Protein AF-A0A968ZG86-F1 (afdb_monomer_lite)

Secondary structure (DSSP, 8-state):
----HHHHHHHHHHHHHHHHHHHHHHHHHTT-S---HHHHHHHHHHHHHHHHHHHHHHHTT-S-GGGHHHHHHTTTT-HHHHHHHHHHHTHHHHHHHHIIIIIHHHHHHHHHHHHHHHHHHHHHHHHHHHTS----HHHHHHHHHTT---TT--TTTTS-PPS---

Radius of gyration: 32.9 Å; chains: 1; bounding box: 79×36×84 Å

Structure (mmCIF, N/CA/C/O backbone):
data_AF-A0A968ZG86-F1
#
_entry.id   AF-A0A968ZG86-F1
#
loop_
_atom_site.group_PDB
_atom_site.id
_atom_site.type_symbol
_atom_site.label_atom_id
_atom_site.label_alt_id
_atom_site.label_comp_id
_atom_site.label_asym_id
_atom_site.label_entity_id
_atom_site.label_seq_id
_atom_site.pdbx_PDB_ins_code
_atom_site.Cartn_x
_atom_site.Cartn_y
_atom_site.Cartn_z
_atom_site.occupancy
_atom_site.B_iso_or_equiv
_atom_site.auth_seq_id
_atom_site.auth_comp_id
_atom_site.auth_asym_id
_atom_site.auth_atom_id
_atom_site.pdbx_PDB_model_num
ATOM 1 N N . MET A 1 1 ? 29.959 -6.475 -16.330 1.00 60.16 1 MET A N 1
ATOM 2 C CA . MET A 1 1 ? 28.777 -5.631 -16.613 1.00 60.16 1 MET A CA 1
ATOM 3 C C . MET A 1 1 ? 28.461 -4.849 -15.354 1.00 60.16 1 MET A C 1
ATOM 5 O O . MET A 1 1 ? 28.332 -5.476 -14.313 1.00 60.16 1 MET A O 1
ATOM 9 N N . HIS A 1 2 ? 28.393 -3.520 -15.421 1.00 66.69 2 HIS A N 1
ATOM 10 C CA . HIS A 1 2 ? 27.928 -2.716 -14.290 1.00 66.69 2 HIS A CA 1
ATOM 11 C C . HIS A 1 2 ? 26.406 -2.577 -14.406 1.00 66.69 2 HIS A C 1
ATOM 13 O O . HIS A 1 2 ? 25.946 -2.005 -15.396 1.00 66.69 2 HIS A O 1
ATOM 19 N N . PRO A 1 3 ? 25.620 -3.147 -13.476 1.00 75.56 3 PRO A N 1
ATOM 20 C CA . PRO A 1 3 ? 24.170 -3.021 -13.520 1.00 75.56 3 PRO A CA 1
ATOM 21 C C . PRO A 1 3 ? 23.774 -1.546 -13.410 1.00 75.56 3 PRO A C 1
ATOM 23 O O . PRO A 1 3 ? 24.361 -0.789 -12.636 1.00 75.56 3 PRO A O 1
ATOM 26 N N . ALA A 1 4 ? 22.775 -1.136 -14.190 1.00 84.75 4 ALA A N 1
ATOM 27 C CA . ALA A 1 4 ? 22.242 0.213 -14.103 1.00 84.75 4 ALA A CA 1
ATOM 28 C C . ALA A 1 4 ? 21.621 0.427 -12.716 1.00 84.75 4 ALA A C 1
ATOM 30 O O . ALA A 1 4 ? 20.793 -0.364 -12.260 1.00 84.75 4 ALA A O 1
ATOM 31 N N . LEU A 1 5 ? 22.014 1.513 -12.050 1.00 86.06 5 LEU A N 1
ATOM 32 C CA . LEU A 1 5 ? 21.582 1.835 -10.688 1.00 86.06 5 LEU A CA 1
ATOM 33 C C . LEU A 1 5 ? 20.049 1.988 -10.589 1.00 86.06 5 LEU A C 1
ATOM 35 O O . LEU A 1 5 ? 19.459 1.648 -9.568 1.00 86.06 5 LEU A O 1
ATOM 39 N N . SER A 1 6 ? 19.394 2.385 -11.686 1.00 86.94 6 SER A N 1
ATOM 40 C CA . SER A 1 6 ? 17.932 2.434 -11.828 1.00 86.94 6 SER A CA 1
ATOM 41 C C . SER A 1 6 ? 17.251 1.072 -11.675 1.00 86.94 6 SER A C 1
ATOM 43 O O . SER A 1 6 ? 16.173 1.001 -11.102 1.00 86.94 6 SER A O 1
ATOM 45 N N . VAL A 1 7 ? 17.866 -0.021 -12.140 1.00 86.56 7 VAL A N 1
ATOM 46 C CA . VAL A 1 7 ? 17.295 -1.376 -12.024 1.00 86.56 7 VAL A CA 1
ATOM 47 C C . VAL A 1 7 ? 17.369 -1.863 -10.579 1.00 86.56 7 VAL A C 1
ATOM 49 O O . VAL A 1 7 ? 16.422 -2.463 -10.068 1.00 86.56 7 VAL A O 1
ATOM 52 N N . ILE A 1 8 ? 18.476 -1.561 -9.898 1.00 89.31 8 ILE A N 1
ATOM 53 C CA . ILE A 1 8 ? 18.645 -1.887 -8.479 1.00 89.31 8 ILE A CA 1
ATOM 54 C C . ILE A 1 8 ? 17.627 -1.104 -7.649 1.00 89.31 8 ILE A C 1
ATOM 56 O O . ILE A 1 8 ? 16.903 -1.716 -6.868 1.00 89.31 8 ILE A O 1
ATOM 60 N N . LEU A 1 9 ? 17.518 0.214 -7.863 1.00 89.31 9 LEU A N 1
ATOM 61 C CA . LEU A 1 9 ? 16.543 1.058 -7.165 1.00 89.31 9 LEU A CA 1
ATOM 62 C C . LEU A 1 9 ? 15.102 0.647 -7.459 1.00 89.31 9 LEU A C 1
ATOM 64 O O . LEU A 1 9 ? 14.304 0.573 -6.530 1.00 89.31 9 LEU A O 1
ATOM 68 N N . PHE A 1 10 ? 14.778 0.348 -8.719 1.00 89.38 10 PHE A N 1
ATOM 69 C CA . PHE A 1 10 ? 13.464 -0.152 -9.108 1.00 89.38 10 PHE A CA 1
ATOM 70 C C . PHE A 1 10 ? 13.103 -1.386 -8.286 1.00 89.38 10 PHE A C 1
ATOM 72 O O . PHE A 1 10 ? 12.127 -1.349 -7.544 1.00 89.38 10 PHE A O 1
ATOM 79 N N . THR A 1 11 ? 13.927 -2.432 -8.360 1.00 90.44 11 THR A N 1
ATOM 80 C CA . THR A 1 11 ? 13.628 -3.731 -7.742 1.00 90.44 11 THR A CA 1
ATOM 81 C C . THR A 1 11 ? 13.591 -3.680 -6.216 1.00 90.44 11 THR A C 1
ATOM 83 O O . THR A 1 11 ? 12.688 -4.265 -5.617 1.00 90.44 11 THR A O 1
ATOM 86 N N . THR A 1 12 ? 14.511 -2.954 -5.568 1.00 93.81 12 THR A N 1
ATOM 87 C CA . THR A 1 12 ? 14.488 -2.815 -4.100 1.00 93.81 12 THR A CA 1
ATOM 88 C C . THR A 1 12 ? 13.322 -1.959 -3.620 1.00 93.81 12 THR A C 1
ATOM 90 O O . THR A 1 12 ? 12.624 -2.378 -2.698 1.00 93.81 12 THR A O 1
ATOM 93 N N . ALA A 1 13 ? 13.058 -0.805 -4.240 1.00 93.75 13 ALA A N 1
ATOM 94 C CA . ALA A 1 13 ? 11.963 0.068 -3.818 1.00 93.75 13 ALA A CA 1
ATOM 95 C C . ALA A 1 13 ? 10.590 -0.574 -4.079 1.00 93.75 13 ALA A C 1
ATOM 97 O O . ALA A 1 13 ? 9.754 -0.632 -3.175 1.00 93.75 13 ALA A O 1
ATOM 98 N N . SER A 1 14 ? 10.358 -1.137 -5.270 1.00 91.75 14 SER A N 1
ATOM 99 C CA . SER A 1 14 ? 9.093 -1.822 -5.551 1.00 91.75 14 SER A CA 1
ATOM 100 C C . SER A 1 14 ? 8.912 -3.063 -4.681 1.00 91.75 14 SER A C 1
ATOM 102 O O . SER A 1 14 ? 7.820 -3.286 -4.165 1.00 91.75 14 SER A O 1
ATOM 104 N N . GLY A 1 15 ? 9.979 -3.838 -4.453 1.00 93.12 15 GLY A N 1
ATOM 105 C CA . GLY A 1 15 ? 9.948 -5.001 -3.566 1.00 93.12 15 GLY A CA 1
ATOM 106 C C . GLY A 1 15 ? 9.597 -4.631 -2.123 1.00 93.12 15 GLY A C 1
ATOM 107 O O . GLY A 1 15 ? 8.697 -5.234 -1.541 1.00 93.12 15 GLY A O 1
ATOM 108 N N . ALA A 1 16 ? 10.245 -3.602 -1.568 1.00 95.06 16 ALA A N 1
ATOM 109 C CA . ALA A 1 16 ? 9.958 -3.107 -0.222 1.00 95.06 16 ALA A CA 1
ATOM 110 C C . ALA A 1 16 ? 8.523 -2.572 -0.101 1.00 95.06 16 ALA A C 1
ATOM 112 O O . ALA A 1 16 ? 7.825 -2.888 0.863 1.00 95.06 16 ALA A O 1
ATOM 113 N N . GLY A 1 17 ? 8.059 -1.818 -1.101 1.00 94.31 17 GLY A N 1
ATOM 114 C CA . GLY A 1 17 ? 6.698 -1.295 -1.140 1.00 94.31 17 GLY A CA 1
ATOM 115 C C . GLY A 1 17 ? 5.638 -2.401 -1.167 1.00 94.31 17 GLY A C 1
ATOM 116 O O . GLY A 1 17 ? 4.717 -2.375 -0.351 1.00 94.31 17 GLY A O 1
ATOM 117 N N . TYR A 1 18 ? 5.790 -3.416 -2.027 1.00 93.06 18 TYR A N 1
ATOM 118 C CA . TYR A 1 18 ? 4.862 -4.555 -2.070 1.00 93.06 18 TYR A CA 1
ATOM 119 C C . TYR A 1 18 ? 4.919 -5.423 -0.819 1.00 93.06 18 TYR A C 1
ATOM 121 O O . TYR A 1 18 ? 3.869 -5.842 -0.337 1.00 93.06 18 TYR A O 1
ATOM 129 N N . ALA A 1 19 ? 6.110 -5.674 -0.270 1.00 93.50 19 ALA A N 1
ATOM 130 C CA . ALA A 1 19 ? 6.251 -6.419 0.977 1.00 93.50 19 ALA A CA 1
ATOM 131 C C . ALA A 1 19 ? 5.518 -5.703 2.118 1.00 93.50 19 ALA A C 1
ATOM 133 O O . ALA A 1 19 ? 4.729 -6.317 2.830 1.00 93.50 19 ALA A O 1
ATOM 134 N N . MET A 1 20 ? 5.708 -4.390 2.244 1.00 91.75 20 MET A N 1
ATOM 135 C CA . MET A 1 20 ? 5.034 -3.591 3.263 1.00 91.75 20 MET A CA 1
ATOM 136 C C . MET A 1 20 ? 3.514 -3.568 3.066 1.00 91.75 20 MET A C 1
ATOM 138 O O . MET A 1 20 ? 2.778 -3.728 4.037 1.00 91.75 20 MET A O 1
ATOM 142 N N . LEU A 1 21 ? 3.037 -3.456 1.823 1.00 91.12 21 LEU A N 1
ATOM 143 C CA . LEU A 1 21 ? 1.609 -3.510 1.502 1.00 91.12 21 LEU A CA 1
ATOM 144 C C . LEU A 1 21 ? 0.993 -4.886 1.817 1.00 91.12 21 LEU A C 1
ATOM 146 O O . LEU A 1 21 ? -0.104 -4.962 2.369 1.00 91.12 21 LEU A O 1
ATOM 150 N N . ALA A 1 22 ? 1.711 -5.972 1.522 1.00 89.94 22 ALA A N 1
ATOM 151 C CA . ALA A 1 22 ? 1.288 -7.335 1.830 1.00 89.94 22 ALA A CA 1
ATOM 152 C C . ALA A 1 22 ? 1.241 -7.596 3.341 1.00 89.94 22 ALA A C 1
ATOM 154 O O . ALA A 1 22 ? 0.276 -8.183 3.826 1.00 89.94 22 ALA A O 1
ATOM 155 N N . LEU A 1 23 ? 2.241 -7.127 4.096 1.00 90.06 23 LEU A N 1
ATOM 156 C CA . LEU A 1 23 ? 2.249 -7.223 5.557 1.00 90.06 23 LEU A CA 1
ATOM 157 C C . LEU A 1 23 ? 1.116 -6.392 6.168 1.00 90.06 23 LEU A C 1
ATOM 159 O O . LEU A 1 23 ? 0.428 -6.874 7.062 1.00 90.06 23 LEU A O 1
ATOM 163 N N . LEU A 1 24 ? 0.865 -5.186 5.653 1.00 88.06 24 LEU A N 1
ATOM 164 C CA . LEU A 1 24 ? -0.252 -4.349 6.092 1.00 88.06 24 LEU A CA 1
ATOM 165 C C . LEU A 1 24 ? -1.608 -5.022 5.822 1.00 88.06 24 LEU A C 1
ATOM 167 O O . LEU A 1 24 ? -2.500 -4.980 6.669 1.00 88.06 24 LEU A O 1
ATOM 171 N N . GLY A 1 25 ? -1.740 -5.684 4.670 1.00 84.81 25 GLY A N 1
ATOM 172 C CA . GLY A 1 25 ? -2.882 -6.528 4.324 1.00 84.81 25 GLY A CA 1
ATOM 173 C C . GLY A 1 25 ? -3.066 -7.695 5.290 1.00 84.81 25 GLY A C 1
ATOM 174 O O . GLY A 1 25 ? -4.139 -7.889 5.853 1.00 84.81 25 GLY A O 1
ATOM 175 N N . LEU A 1 26 ? -1.999 -8.459 5.514 1.00 85.88 26 LEU A N 1
ATOM 176 C CA . LEU A 1 26 ? -2.028 -9.668 6.328 1.00 85.88 26 LEU A CA 1
ATOM 177 C C . LEU A 1 26 ? -2.296 -9.366 7.805 1.00 85.88 26 LEU A C 1
ATOM 179 O O . LEU A 1 26 ? -3.177 -9.975 8.408 1.00 85.88 26 LEU A O 1
ATOM 183 N N . PHE A 1 27 ? -1.545 -8.433 8.389 1.00 83.69 27 PHE A N 1
ATOM 184 C CA . PHE A 1 27 ? -1.674 -8.109 9.806 1.00 83.69 27 PHE A CA 1
ATOM 185 C C . PHE A 1 27 ? -2.887 -7.228 10.119 1.00 83.69 27 PHE A C 1
ATOM 187 O O . PHE A 1 27 ? -3.413 -7.276 11.233 1.00 83.69 27 PHE A O 1
ATOM 194 N N . GLY A 1 28 ? -3.339 -6.428 9.152 1.00 80.12 28 GLY A N 1
ATOM 195 C CA . GLY A 1 28 ? -4.592 -5.699 9.285 1.00 80.12 28 GLY A CA 1
ATOM 196 C C . GLY A 1 28 ? -5.807 -6.622 9.191 1.00 80.12 28 GLY A C 1
ATOM 197 O O . GLY A 1 28 ? -6.715 -6.510 10.014 1.00 80.12 28 GLY A O 1
ATOM 198 N N . ALA A 1 29 ? -5.788 -7.604 8.282 1.00 76.81 29 ALA A N 1
ATOM 199 C CA . ALA A 1 29 ? -6.832 -8.624 8.189 1.00 76.81 29 ALA A CA 1
ATOM 200 C C . ALA A 1 29 ? -6.840 -9.594 9.384 1.00 76.81 29 ALA A C 1
ATOM 202 O O . ALA A 1 29 ? -7.906 -10.058 9.782 1.00 76.81 29 ALA A O 1
ATOM 203 N N . SER A 1 30 ? -5.680 -9.891 9.981 1.00 78.00 30 SER A N 1
ATOM 204 C CA . SER A 1 30 ? -5.596 -10.755 11.168 1.00 78.00 30 SER A CA 1
ATOM 205 C C . SER A 1 30 ? -6.020 -10.067 12.471 1.00 78.00 30 SER A C 1
ATOM 207 O O . SER A 1 30 ? -6.105 -10.729 13.504 1.00 78.00 30 SER A O 1
ATOM 209 N N . GLY A 1 31 ? -6.278 -8.754 12.447 1.00 71.56 31 GLY A N 1
ATOM 210 C CA . GLY A 1 31 ? -6.664 -7.976 13.627 1.00 71.56 31 GLY A CA 1
ATOM 211 C C . GLY A 1 31 ? -5.532 -7.760 14.638 1.00 71.56 31 GLY A C 1
ATOM 212 O O . GLY A 1 31 ? -5.787 -7.259 15.730 1.00 71.56 31 GLY A O 1
ATOM 213 N N . VAL A 1 32 ? -4.291 -8.124 14.288 1.00 75.56 32 VAL A N 1
ATOM 214 C CA . VAL A 1 32 ? -3.101 -7.893 15.125 1.00 75.56 32 VAL A CA 1
ATOM 215 C C . VAL A 1 32 ? -2.743 -6.409 15.152 1.00 75.56 32 VAL A C 1
ATOM 217 O O . VAL A 1 32 ? -2.334 -5.894 16.192 1.00 75.56 32 VAL A O 1
ATOM 220 N N . LEU A 1 33 ? -2.920 -5.704 14.028 1.00 69.38 33 LEU A N 1
ATOM 221 C CA . LEU A 1 33 ? -2.848 -4.247 14.017 1.00 69.38 33 LEU A CA 1
ATOM 222 C C . LEU A 1 33 ? -4.199 -3.664 14.431 1.00 69.38 33 LEU A C 1
ATOM 224 O O . LEU A 1 33 ? -5.193 -3.790 13.715 1.00 69.38 33 LEU A O 1
ATOM 228 N N . SER A 1 34 ? -4.208 -2.950 15.556 1.00 63.28 34 SER A N 1
ATOM 229 C CA . SER A 1 34 ? -5.264 -1.982 15.841 1.00 63.28 34 SER A CA 1
ATOM 230 C C . SER A 1 34 ? -5.309 -0.964 14.705 1.00 63.28 34 SER A C 1
ATOM 232 O O . SER A 1 34 ? -4.269 -0.427 14.323 1.00 63.28 34 SER A O 1
ATOM 234 N N . ALA A 1 35 ? -6.504 -0.684 14.179 1.00 61.41 35 ALA A N 1
ATOM 235 C CA . ALA A 1 35 ? -6.720 0.363 13.183 1.00 61.41 35 ALA A CA 1
ATOM 236 C C . ALA A 1 35 ? -6.591 1.749 13.837 1.00 61.41 35 ALA A C 1
ATOM 238 O O . ALA A 1 35 ? -7.561 2.498 13.945 1.00 61.41 35 ALA A O 1
ATOM 239 N N . GLU A 1 36 ? -5.402 2.076 14.343 1.00 69.00 36 GLU A N 1
ATOM 240 C CA . GLU A 1 36 ? -5.073 3.471 14.572 1.00 69.00 36 GLU A CA 1
ATOM 241 C C . GLU A 1 36 ? -4.993 4.149 13.201 1.00 69.00 36 GLU A C 1
ATOM 243 O O . GLU A 1 36 ? -4.222 3.702 12.344 1.00 69.00 36 GLU A O 1
ATOM 248 N N . PRO A 1 37 ? -5.779 5.211 12.967 1.00 69.19 37 PRO A N 1
ATOM 249 C CA . PRO A 1 37 ? -5.916 5.779 11.635 1.00 69.19 37 PRO A CA 1
ATOM 250 C C . PRO A 1 37 ? -4.581 6.220 11.057 1.00 69.19 37 PRO A C 1
ATOM 252 O O . PRO A 1 37 ? -4.245 5.920 9.915 1.00 69.19 37 PRO A O 1
ATOM 255 N N . LEU A 1 38 ? -3.786 6.913 11.873 1.00 81.12 38 LEU A N 1
ATOM 256 C CA . LEU A 1 38 ? -2.568 7.558 11.417 1.00 81.12 38 LEU A CA 1
ATOM 257 C C . LEU A 1 38 ? -1.514 6.538 10.981 1.00 81.12 38 LEU A C 1
ATOM 259 O O . LEU A 1 38 ? -0.925 6.692 9.916 1.00 81.12 38 LEU A O 1
ATOM 263 N N . SER A 1 39 ? -1.285 5.486 11.769 1.00 81.81 39 SER A N 1
ATOM 264 C CA . SER A 1 39 ? -0.264 4.477 11.467 1.00 81.81 39 SER A CA 1
ATOM 265 C C . SER A 1 39 ? -0.636 3.643 10.239 1.00 81.81 39 SER A C 1
ATOM 267 O O . SER A 1 39 ? 0.221 3.396 9.387 1.00 81.81 39 SER A O 1
ATOM 269 N N . GLY A 1 40 ? -1.917 3.286 10.096 1.00 83.44 40 GLY A N 1
ATOM 270 C CA . GLY A 1 40 ? -2.438 2.590 8.921 1.00 83.44 40 GLY A CA 1
ATOM 271 C C . GLY A 1 40 ? -2.324 3.427 7.644 1.00 83.44 40 GLY A C 1
ATOM 272 O O . GLY A 1 40 ? -1.797 2.944 6.638 1.00 83.44 40 GLY A O 1
ATOM 273 N N . TRP A 1 41 ? -2.732 4.700 7.694 1.00 84.06 41 TRP A N 1
ATOM 274 C CA . TRP A 1 41 ? -2.600 5.631 6.568 1.00 84.06 41 TRP A CA 1
ATOM 275 C C . TRP A 1 41 ? -1.141 5.896 6.195 1.00 84.06 41 TRP A C 1
ATOM 277 O O . TRP A 1 41 ? -0.799 5.849 5.013 1.00 84.06 41 TRP A O 1
ATOM 287 N N . VAL A 1 42 ? -0.261 6.116 7.176 1.00 90.06 42 VAL A N 1
ATOM 288 C CA . VAL A 1 42 ? 1.175 6.328 6.933 1.00 90.06 42 VAL A CA 1
ATOM 289 C C . VAL A 1 42 ? 1.801 5.097 6.282 1.00 90.06 42 VAL A C 1
ATOM 291 O O . VAL A 1 42 ? 2.503 5.241 5.284 1.00 90.06 42 VAL A O 1
ATOM 294 N N . ALA A 1 43 ? 1.521 3.889 6.778 1.00 89.44 43 ALA A N 1
ATOM 295 C CA . ALA A 1 43 ? 2.050 2.658 6.189 1.00 89.44 43 ALA A CA 1
ATOM 296 C C . ALA A 1 43 ? 1.523 2.421 4.762 1.00 89.44 43 ALA A C 1
ATOM 298 O O . ALA A 1 43 ? 2.275 2.002 3.875 1.00 89.44 43 ALA A O 1
ATOM 299 N N . PHE A 1 44 ? 0.249 2.729 4.511 1.00 89.56 44 PHE A N 1
ATOM 300 C CA . PHE A 1 44 ? -0.355 2.612 3.185 1.00 89.56 44 PHE A CA 1
ATOM 301 C C . PHE A 1 44 ? 0.236 3.616 2.183 1.00 89.56 44 PHE A C 1
ATOM 303 O O . PHE A 1 44 ? 0.653 3.239 1.088 1.00 89.56 44 PHE A O 1
ATOM 310 N N . VAL A 1 45 ? 0.358 4.890 2.566 1.00 92.50 45 VAL A N 1
ATOM 311 C CA . VAL A 1 45 ? 0.967 5.923 1.713 1.00 92.50 45 VAL A CA 1
ATOM 312 C C . VAL A 1 45 ? 2.454 5.642 1.493 1.00 92.50 45 VAL A C 1
ATOM 314 O O . VAL A 1 45 ? 2.931 5.754 0.366 1.00 92.50 45 VAL A O 1
ATOM 317 N N . ALA A 1 46 ? 3.186 5.223 2.529 1.00 93.88 46 ALA A N 1
ATOM 318 C CA . ALA A 1 46 ? 4.600 4.876 2.418 1.00 93.88 46 ALA A CA 1
ATOM 319 C C . ALA A 1 46 ? 4.825 3.675 1.489 1.00 93.88 46 ALA A C 1
ATOM 321 O O . ALA A 1 46 ? 5.715 3.723 0.640 1.00 93.88 46 ALA A O 1
ATOM 322 N N . SER A 1 47 ? 4.007 2.623 1.589 1.00 92.75 47 SER A N 1
ATOM 323 C CA . SER A 1 47 ? 4.114 1.459 0.699 1.00 92.75 47 SER A CA 1
ATOM 324 C C . SER A 1 47 ? 3.832 1.833 -0.759 1.00 92.75 47 SER A C 1
ATOM 326 O O . SER A 1 47 ? 4.692 1.601 -1.612 1.00 92.75 47 SER A O 1
ATOM 328 N N . LEU A 1 48 ? 2.708 2.500 -1.053 1.00 92.69 48 LEU A N 1
ATOM 329 C CA . LEU A 1 48 ? 2.395 2.957 -2.416 1.00 92.69 48 LEU A CA 1
ATOM 330 C C . LEU A 1 48 ? 3.419 3.964 -2.952 1.00 92.69 48 LEU A C 1
ATOM 332 O O . LEU A 1 48 ? 3.783 3.908 -4.129 1.00 92.69 48 LEU A O 1
ATOM 336 N N . GLY A 1 49 ? 3.910 4.861 -2.098 1.00 94.25 49 GLY A N 1
ATOM 337 C CA . GLY A 1 49 ? 4.956 5.821 -2.435 1.00 94.25 49 GLY A CA 1
ATOM 338 C C . GLY A 1 49 ? 6.261 5.128 -2.814 1.00 94.25 49 GLY A C 1
ATOM 339 O O . GLY A 1 49 ? 6.866 5.476 -3.825 1.00 94.25 49 GLY A O 1
ATOM 340 N N . THR A 1 50 ? 6.651 4.088 -2.075 1.00 94.44 50 THR A N 1
ATOM 341 C CA . THR A 1 50 ? 7.874 3.320 -2.354 1.00 94.44 50 THR A CA 1
ATOM 342 C C . THR A 1 50 ? 7.740 2.503 -3.647 1.00 94.44 50 THR A C 1
ATOM 344 O O . THR A 1 50 ? 8.663 2.502 -4.464 1.00 94.44 50 THR A O 1
ATOM 347 N N 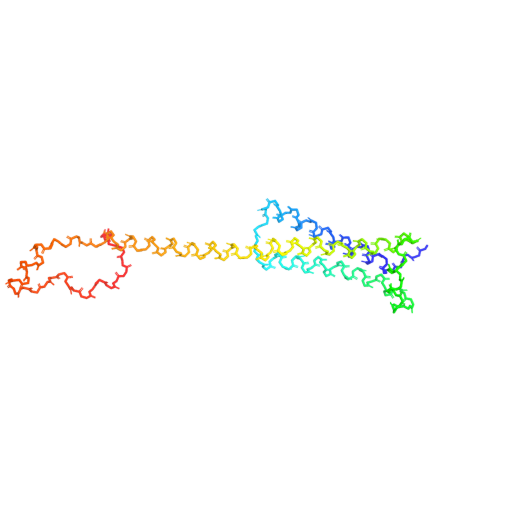. VAL A 1 51 ? 6.573 1.892 -3.907 1.00 93.50 51 VAL A N 1
ATOM 348 C CA . VAL A 1 51 ? 6.292 1.229 -5.199 1.00 93.50 51 VAL A CA 1
ATOM 349 C C . VAL A 1 51 ? 6.371 2.226 -6.355 1.00 93.50 51 VAL A C 1
ATOM 351 O O . VAL A 1 51 ? 7.034 1.965 -7.362 1.00 93.50 51 VAL A O 1
ATOM 354 N N . SER A 1 52 ? 5.735 3.387 -6.198 1.00 91.69 52 SER A N 1
ATOM 355 C CA . SER A 1 52 ? 5.716 4.441 -7.218 1.00 91.69 52 SER A CA 1
ATOM 356 C C . SER A 1 52 ? 7.118 4.987 -7.487 1.00 91.69 52 SER A C 1
ATOM 358 O O . SER A 1 52 ? 7.498 5.159 -8.642 1.00 91.69 52 SER A O 1
ATOM 360 N N . PHE A 1 53 ? 7.919 5.190 -6.439 1.00 92.50 53 PHE A N 1
ATOM 361 C CA . PHE A 1 53 ? 9.311 5.618 -6.550 1.00 92.50 53 PHE A CA 1
ATOM 362 C C . PHE A 1 53 ? 10.156 4.613 -7.345 1.00 92.50 53 PHE A C 1
ATOM 364 O O . PHE A 1 53 ? 10.901 5.011 -8.242 1.00 92.50 53 PHE A O 1
ATOM 371 N N . GLY A 1 54 ? 9.984 3.312 -7.087 1.00 90.75 54 GLY A N 1
ATOM 372 C CA . GLY A 1 54 ? 10.624 2.258 -7.874 1.00 90.75 54 GLY A CA 1
ATOM 373 C C . GLY A 1 54 ? 10.220 2.310 -9.350 1.00 90.75 54 GLY A C 1
ATOM 374 O O . GLY A 1 54 ? 11.085 2.346 -10.229 1.00 90.75 54 GLY A O 1
ATOM 375 N N . LEU A 1 55 ? 8.915 2.367 -9.638 1.00 88.75 55 LEU A N 1
ATOM 376 C CA . LEU A 1 55 ? 8.393 2.428 -11.010 1.00 88.75 55 LEU A CA 1
ATOM 377 C C . LEU A 1 55 ? 8.910 3.657 -11.767 1.00 88.75 55 LEU A C 1
ATOM 379 O O . LEU A 1 55 ? 9.373 3.524 -12.900 1.00 88.75 55 LEU A O 1
ATOM 383 N N . VAL A 1 56 ? 8.909 4.833 -11.135 1.00 88.75 56 VAL A N 1
ATOM 384 C CA . VAL A 1 56 ? 9.463 6.057 -11.731 1.00 88.75 56 VAL A CA 1
ATOM 385 C C . VAL A 1 56 ? 10.958 5.891 -11.995 1.00 88.75 56 VAL A C 1
ATOM 387 O O . VAL A 1 56 ? 11.398 6.190 -13.105 1.00 88.75 56 VAL A O 1
ATOM 390 N N . SER A 1 57 ? 11.724 5.328 -11.054 1.00 88.38 57 SER A N 1
ATOM 391 C CA . SER A 1 57 ? 13.159 5.056 -11.236 1.00 88.38 57 SER A CA 1
ATOM 392 C C . SER A 1 57 ? 13.450 4.224 -12.493 1.00 88.38 57 SER A C 1
ATOM 394 O O . SER A 1 57 ? 14.403 4.516 -13.218 1.00 88.38 57 SER A O 1
ATOM 396 N N . SER A 1 58 ? 12.582 3.259 -12.824 1.00 84.00 58 SER A N 1
ATOM 397 C CA . SER A 1 58 ? 12.719 2.452 -14.047 1.00 84.00 58 SER A CA 1
ATOM 398 C C . SER A 1 58 ? 12.594 3.285 -15.333 1.00 84.00 58 SER A C 1
ATOM 400 O O . SER A 1 58 ? 13.310 3.046 -16.306 1.00 84.00 58 SER A O 1
ATOM 402 N N . THR A 1 59 ? 11.740 4.314 -15.322 1.00 82.50 59 THR A N 1
ATOM 403 C CA . THR A 1 59 ? 11.510 5.189 -16.483 1.00 82.50 59 THR A CA 1
ATOM 404 C C . THR A 1 59 ? 12.605 6.228 -16.679 1.00 82.50 59 THR A C 1
ATOM 406 O O . THR A 1 59 ? 12.826 6.662 -17.806 1.00 82.50 59 THR A O 1
ATOM 409 N N . LEU A 1 60 ? 13.339 6.586 -15.621 1.00 78.81 60 LEU A N 1
ATOM 410 C CA . LEU A 1 60 ? 14.416 7.581 -15.686 1.00 78.81 60 LEU A CA 1
ATOM 411 C C . LEU A 1 60 ? 15.627 7.108 -16.507 1.00 78.81 60 LEU A C 1
ATOM 413 O O . LEU A 1 60 ? 16.431 7.927 -16.937 1.00 78.81 60 LEU A O 1
ATOM 417 N N . HIS A 1 61 ? 15.756 5.801 -16.755 1.00 75.88 61 HIS A N 1
ATOM 418 C CA . HIS A 1 61 ? 16.7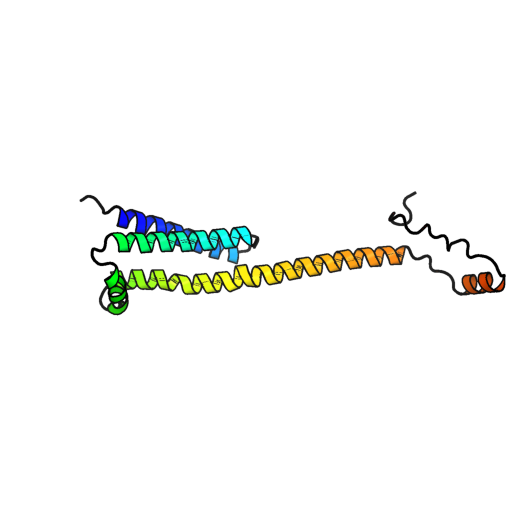71 5.261 -17.665 1.00 75.88 61 HIS A CA 1
ATOM 419 C C . HIS A 1 61 ? 16.340 5.309 -19.144 1.00 75.88 61 HIS A C 1
ATOM 421 O O . HIS A 1 61 ? 17.159 5.101 -20.039 1.00 75.88 61 HIS A O 1
ATOM 427 N N . LEU A 1 62 ? 15.062 5.580 -19.429 1.00 75.94 62 LEU A N 1
ATOM 428 C CA . LEU A 1 62 ? 14.563 5.661 -20.797 1.00 75.94 62 LEU A CA 1
ATOM 429 C C . LEU A 1 62 ? 14.964 6.997 -21.419 1.00 75.94 62 LEU A C 1
ATOM 431 O O . LEU A 1 62 ? 14.680 8.065 -20.889 1.00 75.94 62 LEU A O 1
ATOM 435 N N . THR A 1 63 ? 15.543 6.941 -22.614 1.00 70.81 63 THR A N 1
ATOM 436 C CA . THR A 1 63 ? 15.929 8.128 -23.393 1.00 70.81 63 THR A CA 1
ATOM 437 C C . THR A 1 63 ? 14.721 8.969 -23.837 1.00 70.81 63 THR A C 1
ATOM 439 O O . THR A 1 63 ? 14.887 10.130 -24.181 1.00 70.81 63 THR A O 1
ATOM 442 N N . HIS A 1 64 ? 13.511 8.387 -23.843 1.00 74.75 64 HIS A N 1
ATOM 443 C CA . HIS A 1 64 ? 12.251 9.037 -24.234 1.00 74.75 64 HIS A CA 1
ATOM 444 C C . HIS A 1 64 ? 11.095 8.611 -23.300 1.00 74.75 64 HIS A C 1
ATOM 446 O O . HIS A 1 64 ? 10.273 7.768 -23.684 1.00 74.75 64 HIS A O 1
ATOM 452 N N . PRO A 1 65 ? 11.006 9.159 -22.074 1.00 72.69 65 PRO A N 1
ATOM 453 C CA . PRO A 1 65 ? 10.001 8.760 -21.079 1.00 72.69 65 PRO A CA 1
ATOM 454 C C . PRO A 1 65 ? 8.557 9.017 -21.543 1.00 72.69 65 PRO A C 1
ATOM 456 O O . PRO A 1 65 ? 7.649 8.263 -21.205 1.00 72.69 65 PRO A O 1
ATOM 459 N N . GLU A 1 66 ? 8.345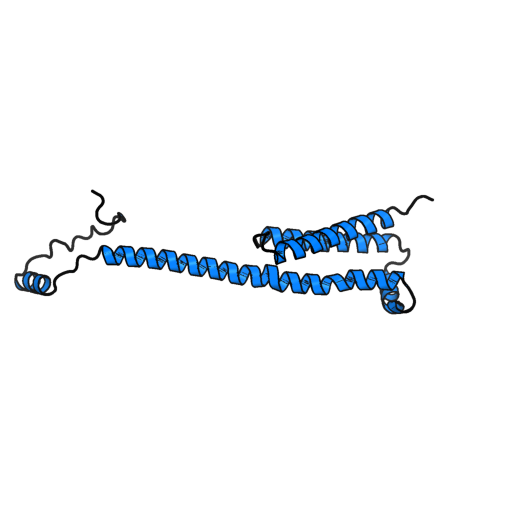 9.999 -22.420 1.00 76.38 66 GLU A N 1
ATOM 460 C CA . GLU A 1 66 ? 7.068 10.294 -23.092 1.00 76.38 66 GLU A CA 1
ATOM 461 C C . GLU A 1 66 ? 6.458 9.093 -23.847 1.00 76.38 66 GLU A C 1
ATOM 463 O O . GLU A 1 66 ? 5.244 9.013 -24.049 1.00 76.38 66 GLU A O 1
ATOM 468 N N . ARG A 1 67 ? 7.288 8.121 -24.254 1.00 78.31 67 ARG A N 1
ATOM 469 C CA . ARG A 1 67 ? 6.853 6.921 -24.987 1.00 78.31 67 ARG A CA 1
ATOM 470 C C . ARG A 1 67 ? 6.568 5.739 -24.069 1.00 78.31 67 ARG A C 1
ATOM 472 O O . ARG A 1 67 ? 6.062 4.733 -24.564 1.00 78.31 67 ARG A O 1
ATOM 479 N N . ALA A 1 68 ? 6.823 5.856 -22.763 1.00 75.44 68 ALA A N 1
ATOM 480 C CA . ALA A 1 68 ? 6.551 4.795 -21.795 1.00 75.44 68 ALA A CA 1
ATOM 481 C C . ALA A 1 68 ? 5.076 4.362 -21.826 1.00 75.44 68 ALA A C 1
ATOM 483 O O . ALA A 1 68 ? 4.777 3.177 -21.721 1.00 75.44 68 ALA A O 1
ATOM 484 N N . TRP A 1 69 ? 4.152 5.290 -22.101 1.00 72.44 69 TRP A N 1
ATOM 485 C CA . TRP A 1 69 ? 2.727 4.974 -22.243 1.00 72.44 69 TRP A CA 1
ATOM 486 C C . TRP A 1 69 ? 2.445 3.964 -23.376 1.00 72.44 69 TRP A C 1
ATOM 488 O O . TRP A 1 69 ? 1.589 3.093 -23.234 1.00 72.44 69 TRP A O 1
ATOM 498 N N . ARG A 1 70 ? 3.211 4.010 -24.480 1.00 77.19 70 ARG A N 1
ATOM 499 C CA . ARG A 1 70 ? 3.079 3.052 -25.595 1.00 77.19 70 ARG A CA 1
ATOM 500 C C . ARG A 1 70 ? 3.581 1.658 -25.224 1.00 77.19 70 ARG A C 1
ATOM 502 O O . ARG A 1 70 ? 3.177 0.686 -25.851 1.00 77.19 70 ARG A O 1
ATOM 509 N N . ALA A 1 71 ? 4.443 1.535 -24.214 1.00 73.12 71 ALA A N 1
ATOM 510 C CA . ALA A 1 71 ? 4.863 0.226 -23.724 1.00 73.12 71 ALA A CA 1
ATOM 511 C C . ALA A 1 71 ? 3.693 -0.512 -23.051 1.00 73.12 71 ALA A C 1
ATOM 513 O O . ALA A 1 71 ? 3.583 -1.728 -23.194 1.00 73.12 71 ALA A O 1
ATOM 514 N N . PHE A 1 72 ? 2.765 0.208 -22.407 1.00 74.69 72 PHE A N 1
ATOM 515 C CA . PHE A 1 72 ? 1.574 -0.392 -21.794 1.00 74.69 72 PHE A CA 1
ATOM 516 C C . PHE A 1 72 ? 0.581 -0.949 -22.824 1.00 74.69 72 PHE A C 1
ATOM 518 O O . PHE A 1 72 ? -0.075 -1.953 -22.556 1.00 74.69 72 PHE A O 1
ATOM 525 N N . SER A 1 73 ? 0.491 -0.375 -24.030 1.00 76.06 73 SER A N 1
ATOM 526 C CA . SER A 1 73 ? -0.406 -0.902 -25.071 1.00 76.06 73 SER A CA 1
ATOM 527 C C . SER A 1 73 ? 0.098 -2.208 -25.708 1.00 76.06 73 SER A C 1
ATOM 529 O O . SER A 1 73 ? -0.698 -2.968 -26.262 1.00 76.06 73 SER A O 1
ATOM 531 N N . GLN A 1 74 ? 1.389 -2.537 -25.562 1.00 83.12 74 GLN A N 1
ATOM 532 C CA . GLN A 1 74 ? 2.004 -3.787 -26.040 1.00 83.12 74 GLN A CA 1
ATOM 533 C C . GLN A 1 74 ? 2.070 -4.910 -24.981 1.00 83.12 74 GLN A C 1
ATOM 535 O O . GLN A 1 74 ? 2.979 -5.746 -24.985 1.00 83.12 74 GLN A O 1
ATOM 540 N N . TRP A 1 75 ? 1.090 -4.975 -24.077 1.00 81.62 75 TRP A N 1
ATOM 541 C CA . TRP A 1 75 ? 1.065 -5.964 -22.989 1.00 81.62 75 TRP A CA 1
ATOM 542 C C . TRP A 1 75 ? 0.936 -7.426 -23.459 1.00 81.62 75 TRP A C 1
ATOM 544 O O . TRP A 1 75 ? 1.349 -8.361 -22.774 1.00 81.62 75 TRP A O 1
ATOM 554 N N . ARG A 1 76 ? 0.390 -7.667 -24.659 1.00 80.31 76 ARG A N 1
ATOM 555 C CA . ARG A 1 76 ? 0.273 -9.030 -25.201 1.00 80.31 76 ARG A CA 1
ATOM 556 C C . ARG A 1 76 ? 1.588 -9.566 -25.753 1.00 80.31 76 ARG A C 1
ATOM 558 O O . ARG A 1 76 ? 1.832 -10.759 -25.597 1.00 80.31 76 ARG A O 1
ATOM 565 N N . SER A 1 77 ? 2.411 -8.729 -26.379 1.00 82.56 77 SER A N 1
ATOM 566 C CA . SER A 1 77 ? 3.609 -9.163 -27.109 1.00 82.56 77 SER A CA 1
ATOM 567 C C . SER A 1 77 ? 4.892 -9.101 -26.284 1.00 82.56 77 SER A C 1
ATOM 569 O O . SER A 1 77 ? 5.822 -9.841 -26.589 1.00 82.56 77 SER A O 1
ATOM 571 N N . SER A 1 78 ? 4.956 -8.269 -25.240 1.00 84.06 78 SER A N 1
ATOM 572 C CA . SER A 1 78 ? 6.161 -8.138 -24.413 1.00 84.06 78 SER A CA 1
ATOM 573 C C . SER A 1 78 ? 5.936 -8.593 -22.972 1.00 84.06 78 SER A C 1
ATOM 575 O O . SER A 1 78 ? 4.971 -8.208 -22.314 1.00 84.06 78 SER A O 1
ATOM 577 N N . TRP A 1 79 ? 6.863 -9.411 -22.474 1.00 85.75 79 TRP A N 1
ATOM 578 C CA . TRP A 1 79 ? 6.869 -9.885 -21.089 1.00 85.75 79 TRP A CA 1
ATOM 579 C C . TRP A 1 79 ? 7.083 -8.730 -20.100 1.00 85.75 79 TRP A C 1
ATOM 581 O O . TRP A 1 79 ? 6.342 -8.605 -19.133 1.00 85.75 79 TRP A O 1
ATOM 591 N N . LEU A 1 80 ? 7.987 -7.804 -20.430 1.00 80.75 80 LEU A N 1
ATOM 592 C CA . LEU A 1 80 ? 8.284 -6.620 -19.618 1.00 80.75 80 LEU A CA 1
ATOM 593 C C . LEU A 1 80 ? 7.066 -5.695 -19.436 1.00 80.75 80 LEU A C 1
ATOM 595 O O . LEU A 1 80 ? 6.852 -5.158 -18.353 1.00 80.75 80 LEU A O 1
ATOM 599 N N . SER A 1 81 ? 6.219 -5.544 -20.463 1.00 84.38 81 SER A N 1
ATOM 600 C CA . SER A 1 81 ? 4.971 -4.779 -20.328 1.00 84.38 81 SER A CA 1
ATOM 601 C C . SER A 1 81 ? 3.972 -5.473 -19.402 1.00 84.38 81 SER A C 1
ATOM 603 O O . SER A 1 81 ? 3.302 -4.802 -18.622 1.00 84.38 81 SER A O 1
ATOM 605 N N . ARG A 1 82 ? 3.899 -6.813 -19.405 1.00 86.06 82 ARG A N 1
ATOM 606 C CA . ARG A 1 82 ? 3.012 -7.550 -18.486 1.00 86.06 82 ARG A CA 1
ATOM 607 C C . ARG A 1 82 ? 3.404 -7.347 -17.034 1.00 86.06 82 ARG A C 1
ATOM 609 O O . ARG A 1 82 ? 2.520 -7.144 -16.210 1.00 86.06 82 ARG A O 1
ATOM 616 N N . GLU A 1 83 ? 4.697 -7.374 -16.733 1.00 86.31 83 GLU A N 1
ATOM 617 C CA . GLU A 1 83 ? 5.177 -7.124 -15.372 1.00 86.31 83 GLU A CA 1
ATOM 618 C C . GLU A 1 83 ? 4.827 -5.707 -14.905 1.00 86.31 83 GLU A C 1
ATOM 620 O O . GLU A 1 83 ? 4.294 -5.535 -13.810 1.00 86.31 83 GLU A O 1
ATOM 625 N N . GLY A 1 84 ? 5.023 -4.701 -15.765 1.00 83.81 84 GLY A N 1
ATOM 626 C CA . GLY A 1 84 ? 4.628 -3.320 -15.473 1.00 83.81 84 GLY A CA 1
ATOM 627 C C . GLY A 1 84 ? 3.114 -3.145 -15.304 1.00 83.81 84 GLY A C 1
ATOM 628 O O . GLY A 1 84 ? 2.669 -2.461 -14.384 1.00 83.81 84 GLY A O 1
ATOM 629 N N . VAL A 1 85 ? 2.304 -3.791 -16.148 1.00 86.50 85 VAL A N 1
ATOM 630 C CA . VAL A 1 85 ? 0.836 -3.766 -16.040 1.00 86.50 85 VAL A CA 1
ATOM 631 C C . VAL A 1 85 ? 0.369 -4.438 -14.752 1.00 86.50 85 VAL A C 1
ATOM 633 O O . VAL A 1 85 ? -0.474 -3.875 -14.060 1.00 86.50 85 VAL A O 1
ATOM 636 N N . LEU A 1 86 ? 0.918 -5.604 -14.400 1.00 87.44 86 LEU A N 1
ATOM 637 C CA . LEU A 1 86 ? 0.578 -6.304 -13.157 1.00 87.44 86 LEU A CA 1
ATOM 638 C C . LEU A 1 86 ? 0.958 -5.480 -11.923 1.00 87.44 86 LEU A C 1
ATOM 640 O O . LEU A 1 86 ? 0.162 -5.392 -10.991 1.00 87.44 86 LEU A O 1
ATOM 644 N N . ALA A 1 87 ? 2.118 -4.819 -11.953 1.00 86.75 87 ALA A N 1
ATOM 645 C CA . ALA A 1 87 ? 2.555 -3.907 -10.901 1.00 86.75 87 ALA A CA 1
ATOM 646 C C . ALA A 1 87 ? 1.582 -2.725 -10.706 1.00 86.75 87 ALA A C 1
ATOM 648 O O . ALA A 1 87 ? 1.233 -2.356 -9.586 1.00 86.75 87 ALA A O 1
ATOM 649 N N . VAL A 1 88 ? 1.069 -2.137 -11.786 1.00 86.12 88 VAL A N 1
ATOM 650 C CA . VAL A 1 88 ? 0.043 -1.089 -11.662 1.00 86.12 88 VAL A CA 1
ATOM 651 C C . VAL A 1 88 ? -1.293 -1.684 -11.208 1.00 86.12 88 VAL A C 1
ATOM 653 O O . VAL A 1 88 ? -1.981 -1.105 -10.370 1.00 86.12 88 VAL A O 1
ATOM 656 N N . PHE A 1 89 ? -1.653 -2.871 -11.697 1.00 89.94 89 PHE A N 1
ATOM 657 C CA . PHE A 1 89 ? -2.913 -3.528 -11.358 1.00 89.94 89 PHE A CA 1
ATOM 658 C C . PHE A 1 89 ? -3.026 -3.856 -9.865 1.00 89.94 89 PHE A C 1
ATOM 660 O O . PHE A 1 89 ? -4.122 -3.780 -9.316 1.00 89.94 89 PHE A O 1
ATOM 667 N N . THR A 1 90 ? -1.913 -4.127 -9.174 1.00 87.56 90 THR A N 1
ATOM 668 C CA . THR A 1 90 ? -1.903 -4.331 -7.715 1.00 87.56 90 THR A CA 1
ATOM 669 C C . THR A 1 90 ? -2.393 -3.127 -6.900 1.00 87.56 90 THR A C 1
ATOM 671 O O . THR A 1 90 ? -2.803 -3.308 -5.754 1.00 87.56 90 THR A O 1
ATOM 674 N N . PHE A 1 91 ? -2.457 -1.921 -7.478 1.00 86.62 91 PHE A N 1
ATOM 675 C CA . PHE A 1 91 ? -3.023 -0.745 -6.807 1.00 86.62 91 PHE A CA 1
ATOM 676 C C . PHE A 1 91 ? -4.547 -0.853 -6.630 1.00 86.62 91 PHE A C 1
ATOM 678 O O . PHE A 1 91 ? -5.079 -0.305 -5.666 1.00 86.62 91 PHE A O 1
ATOM 685 N N . LEU A 1 92 ? -5.258 -1.584 -7.503 1.00 90.06 92 LEU A N 1
ATOM 686 C CA . LEU A 1 92 ? -6.705 -1.797 -7.361 1.00 90.06 92 LEU A CA 1
ATOM 687 C C . LEU A 1 92 ? -7.072 -2.563 -6.079 1.00 90.06 92 LEU A C 1
ATOM 689 O O . LEU A 1 92 ? -7.805 -2.007 -5.259 1.00 90.06 92 LEU A O 1
ATOM 693 N N . PRO A 1 93 ? -6.600 -3.810 -5.860 1.00 87.88 93 PRO A N 1
ATOM 694 C CA . PRO A 1 93 ? -6.932 -4.546 -4.645 1.00 87.88 93 PRO A CA 1
ATOM 695 C C . PRO A 1 93 ? -6.394 -3.841 -3.394 1.00 87.88 93 PRO A C 1
ATOM 697 O O . PRO A 1 93 ? -7.060 -3.858 -2.362 1.00 87.88 93 PRO A O 1
ATOM 700 N N . ALA A 1 94 ? -5.250 -3.153 -3.493 1.00 86.81 94 ALA A N 1
ATOM 701 C CA . ALA A 1 94 ? -4.716 -2.322 -2.417 1.00 86.81 94 ALA A CA 1
ATOM 702 C C . ALA A 1 94 ? -5.671 -1.183 -2.019 1.00 86.81 94 ALA A C 1
ATOM 704 O O . ALA A 1 94 ? -5.933 -0.979 -0.836 1.00 86.81 94 ALA A O 1
ATOM 705 N N . GLY A 1 95 ? -6.217 -0.459 -3.001 1.00 84.62 95 GLY A N 1
ATOM 706 C CA . GLY A 1 95 ? -7.173 0.624 -2.770 1.00 84.62 95 GLY A CA 1
ATOM 707 C C . GLY A 1 95 ? -8.493 0.123 -2.186 1.00 84.62 95 GLY A C 1
ATOM 708 O O . GLY A 1 95 ? -8.996 0.703 -1.226 1.00 84.62 95 GLY A O 1
ATOM 709 N N . VAL A 1 96 ? -9.020 -0.993 -2.700 1.00 87.44 96 VAL A N 1
ATOM 710 C CA . VAL A 1 96 ? -10.223 -1.637 -2.142 1.00 87.44 96 VAL A CA 1
ATOM 711 C C . VAL A 1 96 ? -9.994 -2.043 -0.685 1.00 87.44 96 VAL A C 1
ATOM 713 O O . VAL A 1 96 ? -10.837 -1.767 0.170 1.00 87.44 96 VAL A O 1
ATOM 716 N N . TYR A 1 97 ? -8.838 -2.642 -0.388 1.00 84.00 97 TYR A N 1
ATOM 717 C CA . TYR A 1 97 ? -8.460 -2.999 0.975 1.00 84.00 97 TYR A CA 1
ATOM 718 C C . TYR A 1 97 ? -8.367 -1.768 1.886 1.00 84.00 97 TYR A C 1
ATOM 720 O O . TYR A 1 97 ? -8.938 -1.779 2.972 1.00 84.00 97 TYR A O 1
ATOM 728 N N . ALA A 1 98 ? -7.728 -0.684 1.440 1.00 82.12 98 ALA A N 1
ATOM 729 C CA . ALA A 1 98 ? -7.631 0.551 2.217 1.00 82.12 98 ALA A CA 1
ATOM 730 C C . ALA A 1 98 ? -9.005 1.167 2.524 1.00 82.12 98 ALA A C 1
ATOM 732 O O . ALA A 1 98 ? -9.254 1.578 3.655 1.00 82.12 98 ALA A O 1
ATOM 733 N N . ILE A 1 99 ? -9.926 1.178 1.557 1.00 82.06 99 ILE A N 1
ATOM 734 C CA . ILE A 1 99 ? -11.293 1.677 1.775 1.00 82.06 99 ILE A CA 1
ATOM 735 C C . ILE A 1 99 ? -12.018 0.823 2.827 1.00 82.06 99 ILE A C 1
ATOM 737 O O . ILE A 1 99 ? -12.621 1.358 3.757 1.00 82.06 99 ILE A O 1
ATOM 741 N N . GLY A 1 100 ? -11.947 -0.505 2.712 1.00 80.81 100 GLY A N 1
ATOM 742 C CA . GLY A 1 100 ? -12.619 -1.406 3.651 1.00 80.81 100 GLY A CA 1
ATOM 743 C C . GLY A 1 100 ? -12.005 -1.395 5.054 1.00 80.81 100 GLY A C 1
ATOM 744 O O . GLY A 1 100 ? -12.726 -1.402 6.051 1.00 80.81 100 GLY A O 1
ATOM 745 N N . TRP A 1 101 ? -10.679 -1.369 5.148 1.00 75.50 101 TRP A N 1
ATOM 746 C CA . TRP A 1 101 ? -9.974 -1.546 6.414 1.00 75.50 101 TRP A CA 1
ATOM 747 C C . TRP A 1 101 ? -9.671 -0.230 7.135 1.00 75.50 101 TRP A C 1
ATOM 749 O O . TRP A 1 101 ? -9.904 -0.152 8.336 1.00 75.50 101 TRP A O 1
ATOM 759 N N . LEU A 1 102 ? -9.210 0.810 6.430 1.00 72.12 102 LEU A N 1
ATOM 760 C CA . LEU A 1 102 ? -8.890 2.109 7.038 1.00 72.12 102 LEU A CA 1
ATOM 761 C C . LEU A 1 102 ? -10.134 2.998 7.134 1.00 72.12 102 LEU A C 1
ATOM 763 O O . LEU A 1 102 ? -10.422 3.533 8.198 1.00 72.12 102 LEU A O 1
ATOM 767 N N . PHE A 1 103 ? -10.917 3.109 6.056 1.00 72.25 103 PHE A N 1
ATOM 768 C CA . PHE A 1 103 ? -12.034 4.062 5.998 1.00 72.25 103 PHE A CA 1
ATOM 769 C C . PHE A 1 103 ? -13.287 3.557 6.729 1.00 72.25 103 PHE A C 1
ATOM 771 O O . PHE A 1 103 ? -13.831 4.232 7.604 1.00 72.25 103 PHE A O 1
ATOM 778 N N . LEU A 1 104 ? -13.738 2.337 6.412 1.00 72.62 104 LEU A N 1
ATOM 779 C CA . LEU A 1 104 ? -14.812 1.68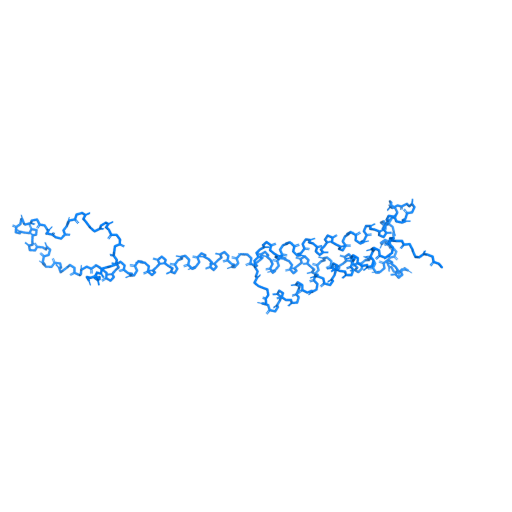8 7.178 1.00 72.62 104 LEU A CA 1
ATOM 780 C C . LEU A 1 104 ? -14.346 1.374 8.606 1.00 72.62 104 LEU A C 1
ATOM 782 O O . LEU A 1 104 ? -15.128 1.554 9.536 1.00 72.62 104 LEU A O 1
ATOM 786 N N . GLY A 1 105 ? -13.063 1.011 8.742 1.00 67.06 105 GLY A N 1
ATOM 787 C CA . GLY A 1 105 ? -12.210 1.103 9.932 1.00 67.06 105 GLY A CA 1
ATOM 788 C C . GLY A 1 105 ? -12.587 2.183 10.939 1.00 67.06 105 GLY A C 1
ATOM 789 O O . GLY A 1 105 ? -13.122 1.970 12.028 1.00 67.06 105 GLY A O 1
ATOM 790 N N . GLU A 1 106 ? -12.286 3.402 10.531 1.00 64.00 106 GLU A N 1
ATOM 791 C CA . GLU A 1 106 ? -12.525 4.595 11.325 1.00 64.00 106 GLU A CA 1
ATOM 792 C C . GLU A 1 106 ? -14.003 4.814 11.639 1.00 64.00 106 GLU A C 1
ATOM 794 O O . GLU A 1 106 ? -14.337 5.179 12.767 1.00 64.00 106 GLU A O 1
ATOM 799 N N . LEU A 1 107 ? -14.904 4.548 10.688 1.00 64.12 107 LEU A N 1
ATOM 800 C CA . LEU A 1 107 ? -16.342 4.732 10.897 1.00 64.12 107 LEU A CA 1
ATOM 801 C C . LEU A 1 107 ? -16.866 3.863 12.046 1.00 64.12 107 LEU A C 1
ATOM 803 O O . LEU A 1 107 ? -17.585 4.362 12.920 1.00 64.12 107 LEU A O 1
ATOM 807 N N . TRP A 1 108 ? -16.478 2.584 12.104 1.00 60.88 108 TRP A N 1
ATOM 808 C CA . TRP A 1 108 ? -16.858 1.743 13.240 1.00 60.88 108 TRP A CA 1
ATOM 809 C C . TRP A 1 108 ? -16.120 2.133 14.522 1.00 60.88 108 TRP A C 1
ATOM 811 O O . TRP A 1 108 ? -16.696 2.006 15.604 1.00 60.88 108 TRP A O 1
ATOM 821 N N . ALA A 1 109 ? -14.888 2.645 14.444 1.00 66.62 109 ALA A N 1
ATOM 822 C CA . ALA A 1 109 ? -14.132 3.075 15.622 1.00 66.62 109 ALA A CA 1
ATOM 823 C C . ALA A 1 109 ? -14.783 4.294 16.291 1.00 66.62 109 ALA A C 1
ATOM 825 O O . ALA A 1 109 ? -14.992 4.297 17.508 1.00 66.62 109 ALA A O 1
ATOM 826 N N . VAL A 1 110 ? -15.189 5.284 15.493 1.00 68.31 110 VAL A N 1
ATOM 827 C CA . VAL A 1 110 ? -15.956 6.452 15.946 1.00 68.31 110 VAL A CA 1
ATOM 828 C C . VAL A 1 110 ? -17.300 6.015 16.527 1.00 68.31 110 VAL A C 1
ATOM 830 O O . VAL A 1 110 ? -17.681 6.489 17.598 1.00 68.31 110 VAL A O 1
ATOM 833 N N . GLY A 1 111 ? -17.979 5.056 15.890 1.00 71.06 111 GLY A N 1
ATOM 834 C CA . GLY A 1 111 ? -19.201 4.453 16.422 1.00 71.06 111 GLY A CA 1
ATOM 835 C C . GLY A 1 111 ? -19.003 3.817 17.803 1.00 71.06 111 GLY A C 1
ATOM 836 O O . GLY A 1 111 ? -19.799 4.061 18.709 1.00 71.06 111 GLY A O 1
ATOM 837 N N . ARG A 1 112 ? -17.910 3.068 18.014 1.00 73.50 112 ARG A N 1
ATOM 838 C CA . ARG A 1 112 ? -17.579 2.478 19.325 1.00 73.50 112 ARG A CA 1
ATOM 839 C C . ARG A 1 112 ? -17.255 3.536 20.377 1.00 73.50 112 ARG A C 1
ATOM 841 O O . ARG A 1 112 ? -17.698 3.397 21.511 1.00 73.50 112 ARG A O 1
ATOM 848 N N . LEU A 1 113 ? -16.543 4.604 20.016 1.00 77.00 113 LEU A N 1
ATOM 849 C CA . LEU A 1 113 ? -16.259 5.717 20.931 1.00 77.00 113 LEU A CA 1
ATOM 850 C C . LEU A 1 113 ? -17.530 6.489 21.307 1.00 77.00 113 LEU A C 1
ATOM 852 O O . LEU A 1 113 ? -17.713 6.842 22.473 1.00 77.00 113 LEU A O 1
ATOM 856 N N . ALA A 1 114 ? -18.427 6.723 20.347 1.00 78.44 114 ALA A N 1
ATOM 857 C CA . ALA A 1 114 ? -19.727 7.337 20.598 1.00 78.44 114 ALA A CA 1
ATOM 858 C C . ALA A 1 114 ? -20.594 6.452 21.508 1.00 78.44 114 ALA A C 1
ATOM 860 O O . ALA A 1 114 ? -21.124 6.939 22.508 1.00 78.44 114 ALA A O 1
ATOM 861 N N . ALA A 1 115 ? -20.649 5.147 21.231 1.00 79.38 115 ALA A N 1
ATOM 862 C CA . ALA A 1 115 ? -21.352 4.176 22.065 1.00 79.38 115 ALA A CA 1
ATOM 863 C C . ALA A 1 115 ? -20.749 4.082 23.478 1.00 79.38 115 ALA A C 1
ATOM 865 O O . ALA A 1 115 ? -21.478 3.987 24.462 1.00 79.38 115 ALA A O 1
ATOM 866 N N . GLN A 1 116 ? -19.423 4.165 23.612 1.00 84.25 116 GLN A N 1
ATOM 867 C CA . GLN A 1 116 ? -18.752 4.154 24.912 1.00 84.25 116 GLN A CA 1
ATOM 868 C C . GLN A 1 116 ? -19.026 5.433 25.709 1.00 84.25 116 GLN A C 1
ATOM 870 O O . GLN A 1 116 ? -19.248 5.364 26.916 1.00 84.25 116 GLN A O 1
ATOM 875 N N . ARG A 1 117 ? -19.096 6.596 25.047 1.00 82.31 117 ARG A N 1
ATOM 876 C CA . ARG A 1 117 ? -19.548 7.839 25.692 1.00 82.31 117 ARG A CA 1
ATOM 877 C C . ARG A 1 117 ? -20.986 7.731 26.188 1.00 82.31 117 ARG A C 1
ATOM 879 O O . ARG A 1 117 ? -21.266 8.224 27.275 1.00 82.31 117 ARG A O 1
ATOM 886 N N . GLN A 1 118 ? -21.874 7.094 25.424 1.00 85.56 118 GLN A N 1
ATOM 887 C CA . GLN A 1 118 ? -23.254 6.853 25.858 1.00 85.56 118 GLN A CA 1
ATOM 888 C C . GLN A 1 118 ? -23.289 5.935 27.080 1.00 85.56 118 GLN A C 1
ATOM 890 O O . GLN A 1 118 ? -23.815 6.347 28.103 1.00 85.56 118 GLN A O 1
ATOM 895 N N . ARG A 1 119 ? -22.593 4.789 27.042 1.00 84.56 119 ARG A N 1
ATOM 896 C CA . ARG A 1 119 ? -22.465 3.864 28.186 1.00 84.56 119 ARG A CA 1
ATOM 897 C C . ARG A 1 119 ? -22.006 4.558 29.472 1.00 84.56 119 ARG A C 1
ATOM 899 O O . ARG A 1 119 ? -22.558 4.304 30.534 1.00 84.56 119 ARG A O 1
ATOM 906 N N . VAL A 1 120 ? -20.993 5.426 29.381 1.00 86.94 120 VAL A N 1
ATOM 907 C CA . VAL A 1 120 ? -20.496 6.191 30.538 1.00 86.94 120 VAL A CA 1
ATOM 908 C C . VAL A 1 120 ? -21.546 7.190 31.025 1.00 86.94 120 VAL A C 1
ATOM 910 O O . VAL A 1 120 ? -21.739 7.331 32.227 1.00 86.94 120 VAL A O 1
ATOM 913 N N . ARG A 1 121 ? -22.238 7.873 30.108 1.00 86.44 121 ARG A N 1
ATOM 914 C CA . ARG A 1 121 ? -23.284 8.845 30.446 1.00 86.44 121 ARG A CA 1
ATOM 915 C C . ARG A 1 121 ? -24.495 8.186 31.106 1.00 86.44 121 ARG A C 1
ATOM 917 O O . ARG A 1 121 ? -25.037 8.755 32.047 1.00 86.44 121 ARG A O 1
ATOM 924 N N . ASP A 1 122 ? -24.875 7.005 30.634 1.00 86.19 122 ASP A N 1
ATOM 925 C CA . ASP A 1 122 ? -25.966 6.210 31.196 1.00 86.19 122 ASP A CA 1
ATOM 926 C C . ASP A 1 122 ? -25.591 5.725 32.601 1.00 86.19 122 ASP A C 1
ATOM 928 O O . ASP A 1 122 ? -26.360 5.916 33.533 1.00 86.19 122 ASP A O 1
ATOM 932 N N . GLY A 1 123 ? -24.357 5.242 32.794 1.00 82.69 123 GLY A N 1
ATOM 933 C CA . GLY A 1 123 ? -23.869 4.855 34.121 1.00 82.69 123 GLY A CA 1
ATOM 934 C C . GLY A 1 123 ? -23.803 6.012 35.129 1.00 82.69 123 GLY A C 1
ATOM 935 O O . GLY A 1 123 ? -24.018 5.795 36.318 1.00 82.69 123 GLY A O 1
ATOM 936 N N . VAL A 1 124 ? -23.533 7.244 34.678 1.00 86.06 124 VAL A N 1
ATOM 937 C CA . VAL A 1 124 ? -23.631 8.442 35.536 1.00 86.06 124 VAL A CA 1
ATOM 938 C C . VAL A 1 124 ? -25.086 8.712 35.919 1.00 86.06 124 VAL A C 1
ATOM 940 O O . VAL A 1 124 ? -25.366 8.940 37.091 1.00 86.06 124 VAL A O 1
ATOM 943 N N . ARG A 1 125 ? -26.008 8.635 34.952 1.00 82.38 125 ARG A N 1
ATOM 944 C CA . ARG A 1 125 ? -27.439 8.875 35.176 1.00 82.38 125 ARG A CA 1
ATOM 945 C C . ARG A 1 125 ? -28.053 7.859 36.142 1.00 82.38 125 ARG A C 1
ATOM 947 O O . ARG A 1 125 ? -28.740 8.266 37.069 1.00 82.38 125 ARG A O 1
ATOM 954 N N . ASP A 1 126 ? -27.729 6.577 35.982 1.00 80.88 126 ASP A N 1
ATOM 955 C CA . ASP A 1 126 ? -28.159 5.522 36.908 1.00 80.88 126 ASP A CA 1
ATOM 956 C C . ASP A 1 126 ? -27.622 5.772 38.330 1.00 80.88 126 ASP A C 1
ATOM 958 O O . ASP A 1 126 ? -28.309 5.531 39.321 1.00 80.88 126 ASP A O 1
ATOM 962 N N . GLY A 1 127 ? -26.394 6.290 38.448 1.00 74.88 127 GLY A N 1
ATOM 963 C CA . GLY A 1 127 ? -25.809 6.678 39.732 1.00 74.88 127 GLY A CA 1
ATOM 964 C C . GLY A 1 127 ? -26.557 7.826 40.417 1.00 74.88 127 GLY A C 1
ATOM 965 O O . GLY A 1 127 ? -26.736 7.795 41.636 1.00 74.88 127 GLY A O 1
ATOM 966 N N . ASP A 1 128 ? -27.026 8.807 39.644 1.00 73.44 128 ASP A N 1
ATOM 967 C CA . ASP A 1 128 ? -27.847 9.914 40.148 1.00 73.44 128 ASP A CA 1
ATOM 968 C C . ASP A 1 128 ? -29.235 9.427 40.609 1.00 73.44 128 ASP A C 1
ATOM 970 O O . ASP A 1 128 ? -29.760 9.924 41.610 1.00 73.44 128 ASP A O 1
ATOM 974 N N . ASP A 1 129 ? -29.805 8.423 39.933 1.00 70.44 129 ASP A N 1
ATOM 975 C CA . ASP A 1 129 ? -31.108 7.836 40.273 1.00 70.44 129 ASP A CA 1
ATOM 976 C C . ASP A 1 129 ? -31.055 7.034 41.586 1.00 70.44 129 ASP A C 1
ATOM 978 O O . ASP A 1 129 ? -31.966 7.129 42.408 1.00 70.44 129 ASP A O 1
ATOM 982 N N . LEU A 1 130 ? -29.956 6.321 41.857 1.00 70.56 130 LEU A N 1
ATOM 983 C CA . LEU A 1 130 ? -29.737 5.635 43.145 1.00 70.56 130 LEU A CA 1
ATOM 984 C C . LEU A 1 130 ? -29.589 6.607 44.330 1.00 70.56 130 LEU A C 1
ATOM 986 O O . LEU A 1 130 ? -29.769 6.224 45.486 1.00 70.56 130 LEU A O 1
ATOM 990 N N . CYS A 1 131 ? -29.242 7.859 44.041 1.00 63.66 131 CYS A N 1
ATOM 991 C CA . CYS A 1 131 ? -29.101 8.947 45.001 1.00 63.66 131 CYS A CA 1
ATOM 992 C C . CYS A 1 131 ? -30.398 9.732 45.232 1.00 63.66 131 CYS A C 1
ATOM 994 O O . CYS A 1 131 ? -30.426 10.585 46.125 1.00 63.66 131 CYS A O 1
ATOM 996 N N . GLN A 1 132 ? -31.454 9.502 44.444 1.00 62.62 132 GLN A N 1
ATOM 997 C CA . GLN A 1 132 ? -32.742 10.151 44.669 1.00 62.62 132 GLN A CA 1
ATOM 998 C C . GLN A 1 132 ? -33.353 9.581 45.958 1.00 62.62 132 GLN A C 1
ATOM 1000 O O . GLN A 1 132 ? -33.681 8.395 46.006 1.00 62.62 132 GLN A O 1
ATOM 1005 N N . PRO A 1 133 ? -33.530 10.385 47.024 1.00 60.25 133 PRO A N 1
ATOM 1006 C CA . PRO A 1 133 ? -34.338 9.940 48.142 1.00 60.25 133 PRO A CA 1
ATOM 1007 C C . PRO A 1 133 ? -35.763 9.781 47.618 1.00 60.25 133 PRO A C 1
ATOM 1009 O O . PRO A 1 133 ? -36.337 10.734 47.089 1.00 60.25 133 PRO A O 1
ATOM 1012 N N . GLU A 1 134 ? -36.323 8.581 47.742 1.00 64.38 134 GLU A N 1
ATOM 1013 C CA . GLU A 1 134 ? -37.715 8.301 47.406 1.00 64.38 134 GLU A CA 1
ATOM 1014 C C . GLU A 1 134 ? -38.607 9.182 48.293 1.00 64.38 134 GLU A C 1
ATOM 1016 O O . GLU A 1 134 ? -38.888 8.881 49.454 1.00 64.38 134 GLU A O 1
ATOM 1021 N N . ALA A 1 135 ? -38.947 10.368 47.788 1.00 64.44 135 ALA A N 1
ATOM 1022 C CA . ALA A 1 135 ? -39.695 11.357 48.534 1.00 64.44 135 ALA A CA 1
ATOM 1023 C C . ALA A 1 135 ? -41.136 10.862 48.637 1.00 64.44 135 ALA A C 1
ATOM 1025 O O . ALA A 1 135 ? -41.898 10.978 47.678 1.00 64.44 135 ALA A O 1
ATOM 1026 N N . ASP A 1 136 ? -41.502 10.306 49.795 1.00 69.56 136 ASP A N 1
ATOM 1027 C CA . ASP A 1 136 ? -42.865 9.847 50.053 1.00 69.56 136 ASP A CA 1
ATOM 1028 C C . ASP A 1 136 ? -43.858 10.990 49.737 1.00 69.56 136 ASP A C 1
ATOM 1030 O O . ASP A 1 136 ? -43.845 12.038 50.405 1.00 69.56 136 ASP A O 1
ATOM 1034 N N . PRO A 1 137 ? -44.725 10.831 48.717 1.00 70.75 137 PRO A N 1
ATOM 1035 C CA . PRO A 1 137 ? -45.615 11.894 48.262 1.00 70.75 137 PRO A CA 1
ATOM 1036 C C . PRO A 1 137 ? -46.617 12.322 49.342 1.00 70.75 137 PRO A C 1
ATOM 1038 O O . PRO A 1 137 ? -47.095 13.462 49.320 1.00 70.75 137 PRO A O 1
ATOM 1041 N N . ARG A 1 138 ? -46.910 11.459 50.327 1.00 75.62 138 ARG A N 1
ATOM 1042 C CA . ARG A 1 138 ? -47.764 11.813 51.474 1.00 75.62 138 ARG A CA 1
ATOM 1043 C C . ARG A 1 138 ? -47.063 12.770 52.429 1.00 75.62 138 ARG A C 1
ATOM 1045 O O . ARG A 1 138 ? -47.699 13.688 52.949 1.00 75.62 138 ARG A O 1
ATOM 1052 N N . LEU A 1 139 ? -45.757 12.592 52.618 1.00 66.75 139 LEU A N 1
ATOM 1053 C CA . LEU A 1 139 ? -44.945 13.457 53.468 1.00 66.75 139 LEU A CA 1
ATOM 1054 C C . LEU A 1 139 ? -44.791 14.848 52.835 1.00 66.75 139 LEU A C 1
ATOM 1056 O O . LEU A 1 139 ? -44.930 15.859 53.523 1.00 66.75 139 LEU A O 1
ATOM 1060 N N . ALA A 1 140 ? -44.598 14.909 51.513 1.00 70.06 140 ALA A N 1
ATOM 1061 C CA . ALA A 1 140 ? -44.536 16.170 50.771 1.00 70.06 140 ALA A CA 1
ATOM 1062 C C . ALA A 1 140 ? -45.850 16.971 50.860 1.00 70.06 140 ALA A C 1
ATOM 1064 O O . ALA A 1 140 ? -45.815 18.178 51.102 1.00 70.06 140 ALA A O 1
ATOM 1065 N N . GLN A 1 141 ? -47.006 16.308 50.729 1.00 78.19 141 GLN A N 1
ATOM 1066 C CA . GLN A 1 141 ? -48.311 16.963 50.888 1.00 78.19 141 GLN A CA 1
ATOM 1067 C C . GLN A 1 141 ? -48.571 17.441 52.319 1.00 78.19 141 GLN A C 1
ATOM 1069 O O . GLN A 1 141 ? -49.182 18.492 52.502 1.00 78.19 141 GLN A O 1
ATOM 1074 N N . PHE A 1 142 ? -48.134 16.691 53.335 1.00 78.75 142 PHE A N 1
ATOM 1075 C CA . PHE A 1 142 ? -48.295 17.098 54.731 1.00 78.75 142 PHE A CA 1
ATOM 1076 C C . PHE A 1 142 ? -47.499 18.372 55.046 1.00 78.75 142 PHE A C 1
ATOM 1078 O O . PHE A 1 142 ? -48.051 19.298 55.636 1.00 78.75 142 PHE A O 1
ATOM 1085 N N . VAL A 1 143 ? -46.238 18.448 54.602 1.00 76.38 143 VAL A N 1
ATOM 1086 C CA . VAL A 1 143 ? -45.352 19.607 54.823 1.00 76.38 143 VAL A CA 1
ATOM 1087 C C . VAL A 1 143 ? -45.887 20.873 54.138 1.00 76.38 143 VAL A C 1
ATOM 1089 O O . VAL A 1 143 ? -45.955 21.915 54.791 1.00 76.38 143 VAL A O 1
ATOM 1092 N N . ASP A 1 144 ? -46.354 20.777 52.884 1.00 82.25 144 ASP A N 1
ATOM 1093 C CA . ASP A 1 144 ? -46.995 21.906 52.180 1.00 82.25 144 ASP A CA 1
ATOM 1094 C C . ASP A 1 144 ? -48.260 22.377 52.912 1.00 82.25 144 ASP A C 1
ATOM 1096 O O . ASP A 1 144 ? -48.477 23.577 53.086 1.00 82.25 144 ASP A O 1
ATOM 1100 N N . ARG A 1 145 ? -49.097 21.440 53.380 1.00 84.25 145 ARG A N 1
ATOM 1101 C CA . ARG A 1 145 ? -50.354 21.771 54.070 1.00 84.25 145 ARG A CA 1
ATOM 1102 C C . ARG A 1 145 ? -50.118 22.352 55.469 1.00 84.25 145 ARG A C 1
ATOM 1104 O O . ARG A 1 145 ? -50.930 23.140 55.942 1.00 84.25 145 ARG A O 1
ATOM 1111 N N . ALA A 1 146 ? -49.011 21.983 56.112 1.00 81.56 146 ALA A N 1
ATOM 1112 C CA . ALA A 1 146 ? -48.575 22.528 57.394 1.00 81.56 146 ALA A CA 1
ATOM 1113 C C . ALA A 1 146 ? -47.863 23.891 57.269 1.00 81.56 146 ALA A C 1
ATOM 1115 O O . ALA A 1 146 ? -47.529 24.488 58.291 1.00 81.56 146 ALA A O 1
ATOM 1116 N N . GLY A 1 147 ? -47.617 24.387 56.048 1.00 80.44 147 GLY A N 1
ATOM 1117 C CA . GLY A 1 147 ? -46.902 25.647 55.815 1.00 80.44 147 GLY A CA 1
ATOM 1118 C C . GLY A 1 147 ? -45.425 25.604 56.222 1.00 80.44 147 GLY A C 1
ATOM 1119 O O . GLY A 1 147 ? -44.829 26.647 56.487 1.00 80.44 147 GLY A O 1
ATOM 1120 N N . LEU A 1 148 ? -44.834 24.409 56.307 1.00 77.50 148 LEU A 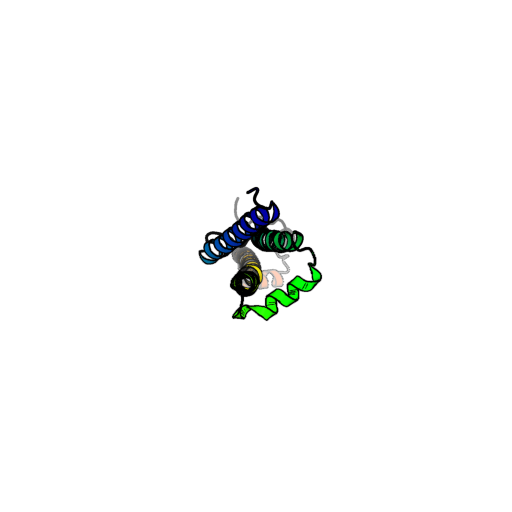N 1
ATOM 1121 C CA . LEU A 1 148 ? -43.443 24.216 56.708 1.00 77.50 148 LEU A CA 1
ATOM 1122 C C . LEU A 1 148 ? -42.523 24.285 55.483 1.00 77.50 148 LEU A C 1
ATOM 1124 O O . LEU A 1 148 ? -42.829 23.747 54.420 1.00 77.50 148 LEU A O 1
ATOM 1128 N N . SER A 1 149 ? -41.362 24.925 55.626 1.00 72.06 149 SER A N 1
ATOM 1129 C CA . SER A 1 149 ? -40.338 24.917 54.580 1.00 72.06 149 SER A CA 1
ATOM 1130 C C . SER A 1 149 ? -39.737 23.515 54.450 1.00 72.06 149 SER A C 1
ATOM 1132 O O . SER A 1 149 ? -39.426 22.864 55.446 1.00 72.06 149 SER A O 1
ATOM 1134 N N . ARG A 1 150 ? -39.576 23.024 53.214 1.00 66.25 150 ARG A N 1
ATOM 1135 C CA . ARG A 1 150 ? -39.008 21.692 52.956 1.00 66.25 150 ARG A CA 1
ATOM 1136 C C . ARG A 1 150 ? -37.525 21.690 53.364 1.00 66.25 150 ARG A C 1
ATOM 1138 O O . ARG A 1 150 ? -36.727 22.328 52.678 1.00 66.25 150 ARG A O 1
ATOM 1145 N N . PRO A 1 151 ? -37.118 20.972 54.428 1.00 59.78 151 PRO A N 1
ATOM 1146 C CA . PRO A 1 151 ? -35.761 21.080 54.976 1.00 59.78 151 PRO A CA 1
ATOM 1147 C C . PRO A 1 151 ? -34.680 20.533 54.026 1.00 59.78 151 PRO A C 1
ATOM 1149 O O . PRO A 1 151 ? -33.526 20.948 54.076 1.00 59.78 151 PRO A O 1
ATOM 1152 N N . TRP A 1 152 ? -35.060 19.639 53.111 1.00 65.19 152 TRP A N 1
ATOM 1153 C CA . TRP A 1 152 ? -34.179 19.031 52.113 1.00 65.19 152 TRP A CA 1
ATOM 1154 C C . TRP A 1 152 ? -34.086 19.823 50.799 1.00 65.19 152 TRP A C 1
ATOM 1156 O O . TRP A 1 152 ? -33.254 19.502 49.958 1.00 65.19 152 TRP A O 1
ATOM 1166 N N . ALA A 1 153 ? -34.870 20.893 50.619 1.00 56.19 153 ALA A N 1
ATOM 1167 C CA . ALA A 1 153 ? -34.818 21.752 49.429 1.00 56.19 153 ALA A CA 1
ATOM 1168 C C . ALA A 1 153 ? -33.623 22.733 49.443 1.00 56.19 153 ALA A C 1
ATOM 1170 O O . ALA A 1 153 ? -33.668 23.804 48.837 1.00 56.19 153 ALA A O 1
ATOM 1171 N N . SER A 1 154 ? -32.550 22.389 50.157 1.00 52.00 154 SER A N 1
ATOM 1172 C CA . SER A 1 154 ? -31.350 23.214 50.238 1.00 52.00 154 SER A CA 1
ATOM 1173 C C . SER A 1 154 ? -30.587 23.182 48.903 1.00 52.00 154 SER A C 1
ATOM 1175 O O . SER A 1 154 ? -30.359 22.103 48.356 1.00 52.00 154 SER A O 1
ATOM 1177 N N . PRO A 1 155 ? -30.099 24.326 48.383 1.00 49.34 155 PRO A N 1
ATOM 1178 C CA . PRO A 1 155 ? -29.406 24.417 47.090 1.00 49.34 155 PRO A CA 1
ATOM 1179 C C . PRO A 1 155 ? -27.997 23.781 47.055 1.00 49.34 155 PRO A C 1
ATOM 1181 O O . PRO A 1 155 ? -27.226 24.050 46.127 1.00 49.34 155 PRO A O 1
ATOM 1184 N N . ALA A 1 156 ? -27.661 22.957 48.055 1.00 47.75 156 ALA A N 1
ATOM 1185 C CA . ALA A 1 156 ? -26.344 22.376 48.305 1.00 47.75 156 ALA A CA 1
ATOM 1186 C C . ALA A 1 156 ? -26.139 20.974 47.698 1.00 47.75 156 ALA A C 1
ATOM 1188 O O . ALA A 1 156 ? -25.056 20.415 47.830 1.00 47.75 156 ALA A O 1
ATOM 1189 N N . ALA A 1 157 ? -27.105 20.433 46.948 1.00 49.41 157 ALA A N 1
ATOM 1190 C CA . ALA A 1 157 ? -26.900 19.257 46.091 1.00 49.41 157 ALA A CA 1
ATOM 1191 C C . ALA A 1 157 ? -26.128 19.621 44.799 1.00 49.41 157 ALA A C 1
ATOM 1193 O O . ALA A 1 157 ? -26.535 19.295 43.688 1.00 49.41 157 ALA A O 1
ATOM 1194 N N . ARG A 1 158 ? -25.043 20.394 44.942 1.00 49.47 158 ARG A N 1
ATOM 1195 C CA . ARG A 1 158 ? -24.192 20.879 43.841 1.00 49.47 158 ARG A CA 1
ATOM 1196 C C . ARG A 1 158 ? -22.718 20.503 43.986 1.00 49.47 158 ARG A C 1
ATOM 1198 O O . ARG A 1 158 ? -21.943 20.785 43.078 1.00 49.47 158 ARG A O 1
ATOM 1205 N N . SER A 1 159 ? -22.316 19.863 45.083 1.00 50.25 159 SER A N 1
ATOM 1206 C CA . SER A 1 159 ? -20.985 19.265 45.197 1.00 50.25 159 SER A CA 1
ATOM 1207 C C . SER A 1 159 ? -21.065 17.806 44.756 1.00 50.25 159 SER A C 1
ATOM 1209 O O . SER A 1 159 ? -21.710 17.004 45.424 1.00 50.25 159 SER A O 1
ATOM 1211 N N . GLY A 1 160 ? -20.443 17.481 43.620 1.00 50.53 160 GLY A N 1
ATOM 1212 C CA . GLY A 1 160 ? -20.463 16.171 42.954 1.00 50.53 160 GLY A CA 1
ATOM 1213 C C . GLY A 1 160 ? -19.748 15.037 43.696 1.00 50.53 160 GLY A C 1
ATOM 1214 O O . GLY A 1 160 ? -18.915 14.347 43.115 1.00 50.53 160 GLY A O 1
ATOM 1215 N N . SER A 1 161 ? -20.043 14.846 44.977 1.00 55.06 161 SER A N 1
ATOM 1216 C CA . SER A 1 161 ? -19.657 13.657 45.732 1.00 55.06 161 SER A CA 1
ATOM 1217 C C . SER A 1 161 ? -20.727 12.571 45.555 1.00 55.06 161 SER A C 1
ATOM 1219 O O . SER A 1 161 ? -21.894 12.857 45.834 1.00 55.06 161 SER A O 1
ATOM 1221 N N . PRO A 1 162 ? -20.361 11.339 45.145 1.00 53.19 162 PRO A N 1
ATOM 1222 C CA . PRO A 1 162 ? -21.281 10.204 45.141 1.00 53.19 162 PRO A CA 1
ATOM 1223 C C . PRO A 1 162 ? -21.875 10.040 46.542 1.00 53.19 162 PRO A C 1
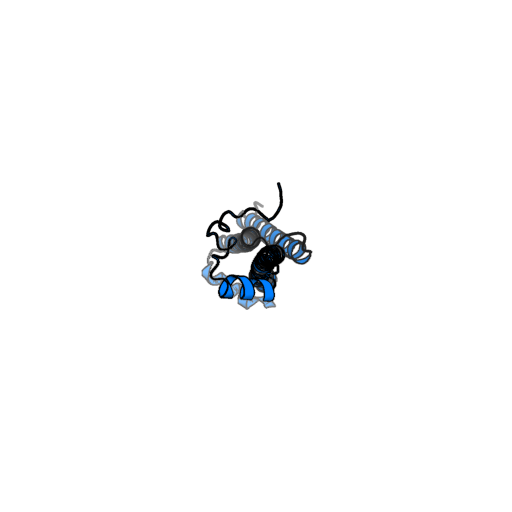ATOM 1225 O O . PRO A 1 162 ? -21.128 10.078 47.524 1.00 53.19 162 PRO A O 1
ATOM 1228 N N . CYS A 1 163 ? -23.198 9.912 46.640 1.00 55.62 163 CYS A N 1
ATOM 1229 C CA . CYS A 1 163 ? -23.892 9.859 47.922 1.00 55.62 163 CYS A CA 1
ATOM 1230 C C . CYS A 1 163 ? -23.278 8.809 48.849 1.00 55.62 163 CYS A C 1
ATOM 1232 O O . CYS A 1 163 ? -23.053 7.668 48.455 1.00 55.62 163 CYS A O 1
ATOM 1234 N N . GLY A 1 164 ? -23.037 9.201 50.099 1.00 50.78 164 GLY A N 1
ATOM 1235 C CA . GLY A 1 164 ? -22.757 8.250 51.168 1.00 50.78 164 GLY A CA 1
ATOM 1236 C C . GLY A 1 164 ? -21.395 7.567 51.080 1.00 50.78 164 GLY A C 1
ATOM 1237 O O . GLY A 1 164 ? -21.304 6.345 51.128 1.00 50.78 164 GLY A O 1
ATOM 1238 N N . ARG A 1 165 ? -20.313 8.342 51.049 1.00 43.12 165 ARG A N 1
ATOM 1239 C CA . ARG A 1 165 ? -19.101 7.933 51.768 1.00 43.12 165 ARG A CA 1
ATOM 1240 C C . ARG A 1 165 ? -18.764 9.005 52.793 1.00 43.12 165 ARG A C 1
ATOM 1242 O O . ARG A 1 165 ? -18.093 9.981 52.476 1.00 43.12 165 ARG A O 1
ATOM 1249 N N . SER A 1 166 ? -19.339 8.834 53.982 1.00 50.59 166 SER A N 1
ATOM 1250 C CA . SER A 1 166 ? -18.775 9.339 55.237 1.00 50.59 166 SER A CA 1
ATOM 1251 C C . SER A 1 166 ? -17.509 8.567 55.576 1.00 50.59 166 SER A C 1
ATOM 1253 O O . SER A 1 166 ? -17.567 7.324 55.411 1.00 50.59 166 SER A O 1
#

pLDDT: mean 77.99, std 12.05, range [43.12, 95.06]

Foldseek 3Di:
DDDDVLLVLLCVLLVQLVVLLVCLLVCLVVVVDQLPQPVSVCSLCSSVVSNVRSVVSNLVPDPCSVCVVVLCVCCPPDPVNVVVVVSVVVVVVSVVSCCVRNVVSVVVVVVVVVVVVVVVVVVVVVLVVVVDDPPDVVVVVVCVVVVHDDPPPDPPPPPPDRPDDD

Sequence (166 aa):
MHPALSVILFTTASGAGYAMLALLGLFGASGVLSAEPLSGWVAFVASLGTVSFGLVSSTLHLTHPERAWRAFSQWRSSWLSREGVLAVFTFLPAGVYAIGWLFLGELWAVGRLAAQRQRVRDGVRDGDDLCQPEADPRLAQFVDRAGLSRPWASPAARSGSPCGRS